Protein AF-A0A2M7VZQ5-F1 (afdb_monomer_lite)

Organism: NCBI:txid1974554

Sequence (153 aa):
GLYEWAEAMGFPYECNNADFSSGSSNCGTGTTYTVATEHQGLCPTGWHIANNTDTAALYSYLGGTGIAGGKMKETGTTHWSFPNTGADNSSGFNGLPSGYRNYNGVYFSLQYNGIFLLSTVTDSGLDLVFTGTTANEYGMYRVSGRSIRCVKD

Structure (mmCIF, N/CA/C/O backbone):
data_AF-A0A2M7VZQ5-F1
#
_entry.id   AF-A0A2M7VZQ5-F1
#
loop_
_atom_site.group_PDB
_atom_site.id
_atom_site.type_symbol
_atom_site.label_atom_id
_atom_site.label_alt_id
_atom_site.label_comp_id
_atom_site.label_asym_id
_atom_site.label_entity_id
_atom_site.label_seq_id
_atom_site.pdbx_PDB_ins_code
_atom_site.Cartn_x
_atom_site.Cartn_y
_atom_site.Cartn_z
_atom_site.occupancy
_atom_site.B_iso_or_equiv
_atom_site.auth_seq_id
_atom_site.auth_comp_id
_atom_site.auth_asym_id
_atom_site.auth_atom_id
_atom_site.pdbx_PDB_model_num
ATOM 1 N N . GLY A 1 1 ? 1.158 -11.703 1.393 1.00 87.88 1 GLY A N 1
ATOM 2 C CA . GLY A 1 1 ? 2.423 -11.725 2.150 1.00 87.88 1 GLY A CA 1
ATOM 3 C C . GLY A 1 1 ? 2.991 -10.325 2.221 1.00 87.88 1 GLY A C 1
ATOM 4 O O . GLY A 1 1 ? 2.259 -9.388 1.920 1.00 87.88 1 GLY A O 1
ATOM 5 N N . LEU A 1 2 ? 4.254 -10.193 2.630 1.00 95.00 2 LEU A N 1
ATOM 6 C CA . LEU A 1 2 ? 4.986 -8.927 2.605 1.00 95.00 2 LEU A CA 1
ATOM 7 C C . LEU A 1 2 ? 6.001 -8.963 1.463 1.00 95.00 2 LEU A C 1
ATOM 9 O O . LEU A 1 2 ? 6.894 -9.806 1.489 1.00 95.00 2 LEU A O 1
ATOM 13 N N . TYR A 1 3 ? 5.859 -8.049 0.513 1.00 95.56 3 TYR A N 1
ATOM 14 C CA . TYR A 1 3 ? 6.632 -7.985 -0.723 1.00 95.56 3 TYR A CA 1
ATOM 15 C C . TYR A 1 3 ? 7.487 -6.728 -0.742 1.00 95.56 3 TYR A C 1
ATOM 17 O O . TYR A 1 3 ? 7.070 -5.681 -0.235 1.00 95.56 3 TYR A O 1
ATOM 25 N N . GLU A 1 4 ? 8.683 -6.833 -1.304 1.00 94.88 4 GLU A N 1
ATOM 26 C CA . GLU A 1 4 ? 9.446 -5.645 -1.690 1.00 94.88 4 GLU A CA 1
ATOM 27 C C . GLU A 1 4 ? 8.771 -4.964 -2.883 1.00 94.88 4 GLU A C 1
ATOM 29 O O . GLU A 1 4 ? 7.979 -5.586 -3.593 1.00 94.88 4 GLU A O 1
ATOM 34 N N . TRP A 1 5 ? 9.062 -3.684 -3.114 1.00 94.44 5 TRP A N 1
ATOM 35 C CA . TRP A 1 5 ? 8.378 -2.934 -4.169 1.00 94.44 5 TRP A CA 1
ATOM 36 C C . TRP A 1 5 ? 8.620 -3.561 -5.545 1.00 94.44 5 TRP A C 1
ATOM 38 O O . TRP A 1 5 ? 7.661 -3.851 -6.251 1.00 94.44 5 TRP A O 1
ATOM 48 N N . ALA A 1 6 ? 9.874 -3.858 -5.905 1.00 95.00 6 ALA A N 1
ATOM 49 C CA . ALA A 1 6 ? 10.176 -4.475 -7.196 1.00 95.00 6 ALA A CA 1
ATOM 50 C C . ALA A 1 6 ? 9.508 -5.851 -7.350 1.00 95.00 6 ALA A C 1
ATOM 52 O O . ALA A 1 6 ? 8.953 -6.147 -8.402 1.00 95.00 6 ALA A O 1
ATOM 53 N N . GLU A 1 7 ? 9.488 -6.654 -6.283 1.00 96.06 7 GLU A N 1
ATOM 54 C CA . GLU A 1 7 ? 8.817 -7.957 -6.268 1.00 96.06 7 GLU A CA 1
ATOM 55 C C . GLU A 1 7 ? 7.313 -7.810 -6.528 1.00 96.06 7 GLU A C 1
ATOM 57 O O . GLU A 1 7 ? 6.768 -8.500 -7.387 1.00 96.06 7 GLU A O 1
ATOM 62 N N . ALA A 1 8 ? 6.653 -6.872 -5.842 1.00 95.88 8 ALA A N 1
ATOM 63 C CA . ALA A 1 8 ? 5.242 -6.577 -6.050 1.00 95.88 8 ALA A CA 1
ATOM 64 C C . ALA A 1 8 ? 4.955 -6.125 -7.487 1.00 95.88 8 ALA A C 1
ATOM 66 O O . ALA A 1 8 ? 4.001 -6.597 -8.098 1.00 95.88 8 ALA A O 1
ATOM 67 N N . MET A 1 9 ? 5.809 -5.273 -8.050 1.00 95.69 9 MET A N 1
ATOM 68 C CA . MET A 1 9 ? 5.688 -4.793 -9.429 1.00 95.69 9 MET A CA 1
ATOM 69 C C . MET A 1 9 ? 6.055 -5.859 -10.480 1.00 95.69 9 MET A C 1
ATOM 71 O O . MET A 1 9 ? 5.891 -5.631 -11.671 1.00 95.69 9 MET A O 1
ATOM 75 N N . GLY A 1 10 ? 6.546 -7.040 -10.090 1.00 96.12 10 GLY A N 1
ATOM 76 C CA . GLY A 1 10 ? 7.025 -8.042 -11.052 1.00 96.12 10 GLY A CA 1
ATOM 77 C C . GLY A 1 10 ? 8.301 -7.608 -11.788 1.00 96.12 10 GLY A C 1
ATOM 78 O O . GLY A 1 10 ? 8.542 -8.006 -12.928 1.00 96.12 10 GLY A O 1
ATOM 79 N N . PHE A 1 11 ? 9.112 -6.772 -11.144 1.00 96.31 11 PHE A N 1
ATOM 80 C CA . PHE A 1 11 ? 10.382 -6.244 -11.634 1.00 96.31 11 PHE A CA 1
ATOM 81 C C . PHE A 1 11 ? 11.578 -6.966 -10.994 1.00 96.31 11 PHE A C 1
ATOM 83 O O . PHE A 1 11 ? 11.436 -7.594 -9.940 1.00 96.31 11 PHE A O 1
ATOM 90 N N . PRO A 1 12 ? 12.780 -6.887 -11.596 1.00 96.38 12 PRO A N 1
ATOM 91 C CA . PRO A 1 12 ? 13.988 -7.424 -10.981 1.00 96.38 12 PRO A CA 1
ATOM 92 C C . PRO A 1 12 ? 14.386 -6.621 -9.731 1.00 96.38 12 PRO A C 1
ATOM 94 O O . PRO A 1 12 ? 14.070 -5.435 -9.603 1.00 96.38 12 PRO A O 1
ATOM 97 N N . TYR A 1 13 ? 15.098 -7.270 -8.805 1.00 95.50 13 TYR A N 1
ATOM 98 C CA . TYR A 1 13 ? 15.449 -6.721 -7.488 1.00 95.50 13 TYR A CA 1
ATOM 99 C C . TYR A 1 13 ? 16.152 -5.355 -7.561 1.00 95.50 13 TYR A C 1
ATOM 101 O O . TYR A 1 13 ? 15.915 -4.483 -6.725 1.00 95.50 13 TYR A O 1
ATOM 109 N N . GLU A 1 14 ? 16.983 -5.135 -8.579 1.00 95.38 14 GLU A N 1
ATOM 110 C CA . GLU A 1 14 ? 17.732 -3.900 -8.809 1.00 95.38 14 GLU A CA 1
ATOM 111 C C . GLU A 1 14 ? 16.815 -2.672 -8.927 1.00 95.38 14 GLU A C 1
ATOM 113 O O . GLU A 1 14 ? 17.211 -1.563 -8.558 1.00 95.38 14 GLU A O 1
ATOM 118 N N . CYS A 1 15 ? 15.559 -2.860 -9.352 1.00 95.00 15 CYS A N 1
ATOM 119 C CA . CYS A 1 15 ? 14.567 -1.790 -9.436 1.00 95.00 15 CYS A CA 1
ATOM 120 C C . CYS A 1 15 ? 14.180 -1.198 -8.072 1.00 95.00 15 CYS A C 1
ATOM 122 O O . CYS A 1 15 ? 13.667 -0.078 -8.019 1.00 95.00 15 CYS A O 1
ATOM 124 N N . ASN A 1 16 ? 14.474 -1.885 -6.961 1.00 93.06 16 ASN A N 1
ATOM 125 C CA . ASN A 1 16 ? 14.305 -1.321 -5.622 1.00 93.06 16 ASN A CA 1
ATOM 126 C C . ASN A 1 16 ? 15.210 -0.102 -5.374 1.00 93.06 16 ASN A C 1
ATOM 128 O O . ASN A 1 16 ? 14.881 0.727 -4.532 1.00 93.06 16 ASN A O 1
ATOM 132 N N . ASN A 1 17 ? 16.329 0.024 -6.093 1.00 91.38 17 ASN A N 1
ATOM 133 C CA . ASN A 1 17 ? 17.277 1.134 -5.940 1.00 91.38 17 ASN A CA 1
ATOM 134 C C . ASN A 1 17 ? 17.260 2.097 -7.138 1.00 91.38 17 ASN A C 1
ATOM 136 O O . ASN A 1 17 ? 18.118 2.973 -7.240 1.00 91.38 17 ASN A O 1
ATOM 140 N N . ALA A 1 18 ? 16.323 1.914 -8.069 1.00 91.75 18 ALA A N 1
ATOM 141 C CA . ALA A 1 18 ? 16.281 2.656 -9.318 1.00 91.75 18 ALA A CA 1
ATOM 142 C C . ALA A 1 18 ? 15.346 3.870 -9.235 1.00 91.75 18 ALA A C 1
ATOM 144 O O . ALA A 1 18 ? 14.276 3.814 -8.623 1.00 91.75 18 ALA A O 1
ATOM 145 N N . ASP A 1 19 ? 15.725 4.959 -9.903 1.00 89.62 19 ASP A N 1
ATOM 146 C CA . ASP A 1 19 ? 14.853 6.121 -10.052 1.00 89.62 19 ASP A CA 1
ATOM 147 C C . ASP A 1 19 ? 13.791 5.854 -11.130 1.00 89.62 19 ASP A C 1
ATOM 149 O O . ASP A 1 19 ? 14.122 5.492 -12.261 1.00 89.62 19 ASP A O 1
ATOM 153 N N . PHE A 1 20 ? 12.524 6.039 -10.755 1.00 91.25 20 PHE A N 1
ATOM 154 C CA . PHE A 1 20 ? 11.341 5.939 -11.614 1.00 91.25 20 PHE A CA 1
ATOM 155 C C . PHE A 1 20 ? 10.600 7.283 -11.721 1.00 91.25 20 PHE A C 1
ATOM 157 O O . PHE A 1 20 ? 9.446 7.312 -12.135 1.00 91.25 20 PHE A O 1
ATOM 164 N N . SER A 1 21 ? 11.237 8.410 -11.382 1.00 88.00 21 SER A N 1
ATOM 165 C CA . SER A 1 21 ? 10.656 9.762 -11.462 1.00 88.00 21 SER A CA 1
ATOM 166 C C . SER A 1 21 ? 10.072 10.109 -12.841 1.00 88.00 21 SER A C 1
ATOM 168 O O . SER A 1 21 ? 9.127 10.888 -12.937 1.00 88.00 21 SER A O 1
ATOM 170 N N . SER A 1 22 ? 10.581 9.480 -13.906 1.00 89.31 22 SER A N 1
ATOM 171 C CA . SER A 1 22 ? 10.081 9.600 -15.283 1.00 89.31 22 SER A CA 1
ATOM 172 C C . SER A 1 22 ? 8.988 8.583 -15.665 1.00 89.31 22 SER A C 1
ATOM 174 O O . SER A 1 22 ? 8.595 8.506 -16.827 1.00 89.31 22 SER A O 1
ATOM 176 N N . GLY A 1 23 ? 8.520 7.759 -14.723 1.00 90.94 23 GLY A N 1
ATOM 177 C CA . GLY A 1 23 ? 7.597 6.643 -14.966 1.00 90.94 23 GLY A CA 1
ATOM 178 C C . GLY A 1 23 ? 8.270 5.354 -15.450 1.00 90.94 23 GLY A C 1
ATOM 179 O O . GLY A 1 23 ? 7.626 4.306 -15.508 1.00 90.94 23 GLY A O 1
ATOM 180 N N . SER A 1 24 ? 9.564 5.391 -15.774 1.00 94.31 24 SER A N 1
ATOM 181 C CA . SER A 1 24 ? 10.316 4.217 -16.222 1.00 94.31 24 SER A CA 1
ATOM 182 C C . SER A 1 24 ? 11.773 4.251 -15.772 1.00 94.31 24 SER A C 1
ATOM 184 O O . SER A 1 24 ? 12.314 5.311 -15.461 1.00 94.31 24 SER A O 1
ATOM 186 N N . SER A 1 25 ? 12.405 3.080 -15.737 1.00 95.00 25 SER A N 1
ATOM 187 C CA . SER A 1 25 ? 13.816 2.923 -15.397 1.00 95.00 25 SER A CA 1
ATOM 188 C C . SER A 1 25 ? 14.398 1.686 -16.060 1.00 95.00 25 SER A C 1
ATOM 190 O O . SER A 1 25 ? 13.684 0.713 -16.284 1.00 95.00 25 SER A O 1
ATOM 192 N N . ASN A 1 26 ? 15.702 1.679 -16.334 1.00 95.69 26 ASN A N 1
ATOM 193 C CA . ASN A 1 26 ? 16.374 0.457 -16.787 1.00 95.69 26 ASN A CA 1
ATOM 194 C C . ASN A 1 26 ? 16.847 -0.441 -15.630 1.00 95.69 26 ASN A C 1
ATOM 196 O O . ASN A 1 26 ? 17.372 -1.533 -15.859 1.00 95.69 26 ASN A O 1
ATOM 200 N N . CYS A 1 27 ? 16.729 0.054 -14.392 1.00 95.00 27 CYS A N 1
ATOM 201 C CA . CYS A 1 27 ? 17.192 -0.599 -13.170 1.00 95.00 27 CYS A CA 1
ATOM 202 C C . CYS A 1 27 ? 18.648 -1.098 -13.225 1.00 95.00 27 CYS A C 1
ATOM 204 O O . CYS A 1 27 ? 18.995 -2.065 -12.561 1.00 95.00 27 CYS A O 1
ATOM 206 N N . GLY A 1 28 ? 19.501 -0.496 -14.061 1.00 93.50 28 GLY A N 1
ATOM 207 C CA . GLY A 1 28 ? 20.873 -0.962 -14.292 1.00 93.50 28 GLY A CA 1
ATOM 208 C C . GLY A 1 28 ? 20.995 -2.285 -15.065 1.00 93.50 28 GLY A C 1
ATOM 209 O O . GLY A 1 28 ? 22.103 -2.782 -15.233 1.00 93.50 28 GLY A O 1
ATOM 210 N N . THR A 1 29 ? 19.891 -2.842 -15.568 1.00 93.06 29 THR A N 1
ATOM 211 C CA . THR A 1 29 ? 19.847 -4.151 -16.255 1.00 93.06 29 THR A CA 1
ATOM 212 C C . THR A 1 29 ? 19.933 -4.053 -17.782 1.00 93.06 29 THR A C 1
ATOM 214 O O . THR A 1 29 ? 20.050 -5.063 -18.470 1.00 93.06 29 THR A O 1
ATOM 217 N N . GLY A 1 30 ? 19.821 -2.841 -18.337 1.00 92.25 30 GLY A N 1
ATOM 218 C CA . GLY A 1 30 ? 19.735 -2.604 -19.783 1.00 92.25 30 GLY A CA 1
ATOM 219 C C . GLY A 1 30 ? 18.346 -2.836 -20.396 1.00 92.25 30 GLY A C 1
ATOM 220 O O . GLY A 1 30 ? 18.144 -2.471 -21.551 1.00 92.25 30 GLY A O 1
ATOM 221 N N . THR A 1 31 ? 17.381 -3.368 -19.637 1.00 95.38 31 THR A N 1
ATOM 222 C C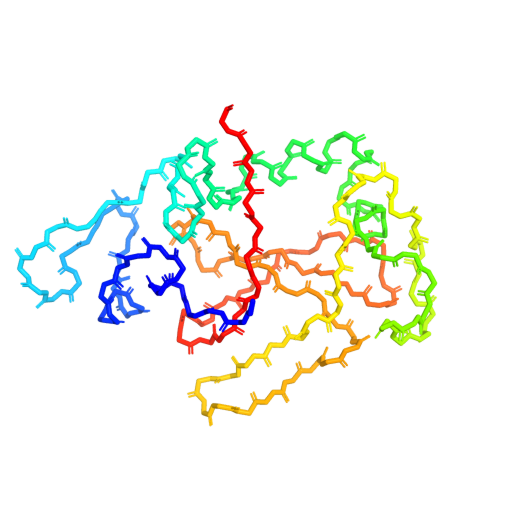A . THR A 1 31 ? 15.966 -3.481 -20.040 1.00 95.38 31 THR A CA 1
ATOM 223 C C . THR A 1 31 ? 15.152 -2.374 -19.384 1.00 95.38 31 THR A C 1
ATOM 225 O O . THR A 1 31 ? 15.296 -2.156 -18.188 1.00 95.38 31 THR A O 1
ATOM 228 N N . THR A 1 32 ? 14.294 -1.683 -20.137 1.00 96.75 32 THR A N 1
ATOM 229 C CA . THR A 1 32 ? 13.409 -0.645 -19.583 1.00 96.75 32 THR A CA 1
ATOM 230 C C . THR A 1 32 ? 12.164 -1.265 -18.954 1.00 96.75 32 THR A C 1
ATOM 232 O O . THR A 1 32 ? 11.423 -1.987 -19.617 1.00 96.75 32 THR A O 1
ATOM 235 N N . TYR A 1 33 ? 11.909 -0.917 -17.696 1.00 96.19 33 TYR A N 1
ATOM 236 C CA . TYR A 1 33 ? 10.706 -1.243 -16.938 1.00 96.19 33 TYR A CA 1
ATOM 237 C C . TYR A 1 33 ? 9.864 0.018 -16.768 1.00 96.19 33 TYR A C 1
ATOM 239 O O . TYR A 1 33 ? 10.394 1.081 -16.440 1.00 96.19 33 TYR A O 1
ATOM 247 N N . THR A 1 34 ? 8.555 -0.097 -16.968 1.00 95.69 34 THR A N 1
ATOM 248 C CA . THR A 1 34 ? 7.618 1.031 -16.901 1.00 95.69 34 THR A CA 1
ATOM 249 C C . THR A 1 34 ? 6.547 0.754 -15.860 1.00 95.69 34 THR A C 1
ATOM 251 O O . THR A 1 34 ? 5.926 -0.310 -15.865 1.00 95.69 34 THR A O 1
ATOM 254 N N . VAL A 1 35 ? 6.303 1.730 -14.988 1.00 94.38 35 VAL A N 1
ATOM 255 C CA . VAL A 1 35 ? 5.180 1.711 -14.049 1.00 94.38 35 VAL A CA 1
ATOM 256 C C . VAL A 1 35 ? 3.947 2.213 -14.793 1.00 94.38 35 VAL A C 1
ATOM 258 O O 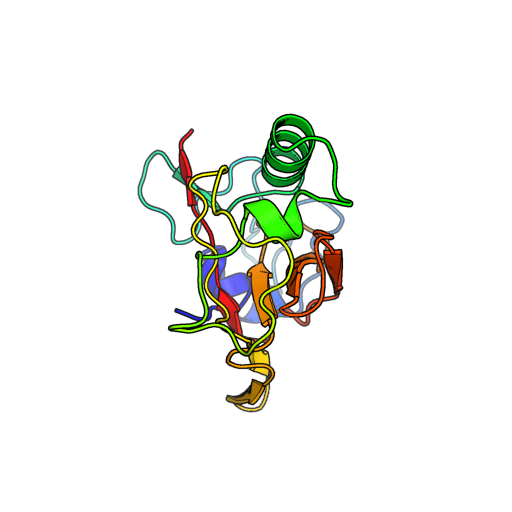. VAL A 1 35 ? 3.854 3.387 -15.144 1.00 94.38 35 VAL A O 1
ATOM 261 N N . ALA A 1 36 ? 3.020 1.304 -15.081 1.00 93.19 36 ALA A N 1
ATOM 262 C CA . ALA A 1 36 ? 1.732 1.651 -15.673 1.00 93.19 36 ALA A CA 1
ATOM 263 C C . ALA A 1 36 ? 0.809 2.267 -14.609 1.00 93.19 36 ALA A C 1
ATOM 265 O O . ALA A 1 36 ? 0.999 2.033 -13.418 1.00 93.19 36 ALA A O 1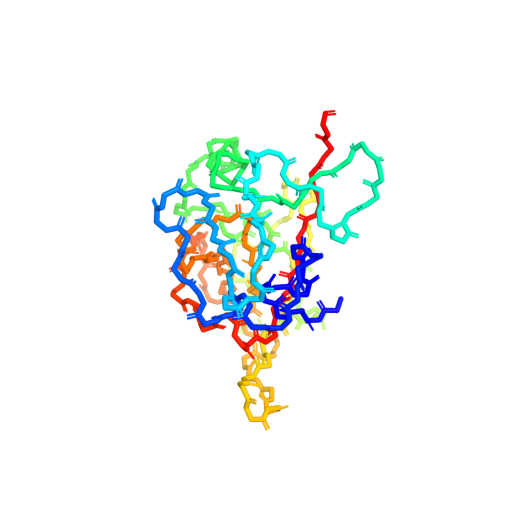
ATOM 266 N N . THR A 1 37 ? -0.205 3.028 -15.026 1.00 90.69 37 THR A N 1
ATOM 267 C CA . THR A 1 37 ? -1.219 3.555 -14.096 1.00 90.69 37 THR A CA 1
ATOM 268 C C . THR A 1 37 ? -1.948 2.416 -13.378 1.00 90.69 37 THR A C 1
ATOM 270 O O . THR A 1 37 ? -2.000 2.393 -12.152 1.00 90.69 37 THR A O 1
ATOM 273 N N . GLU A 1 38 ? -2.423 1.432 -14.139 1.00 94.94 38 GLU A N 1
ATOM 274 C CA . GLU A 1 38 ? -3.026 0.189 -13.648 1.00 94.94 38 GLU A CA 1
ATOM 275 C C . GLU A 1 38 ? -1.987 -0.928 -13.788 1.00 94.94 38 GLU A C 1
ATOM 277 O O . GLU A 1 38 ? -1.998 -1.740 -14.714 1.00 94.94 38 GLU A O 1
ATOM 282 N N . HIS A 1 39 ? -0.977 -0.902 -12.919 1.00 96.44 39 HIS A N 1
ATOM 283 C CA . HIS A 1 39 ? 0.117 -1.860 -13.000 1.00 96.44 39 HIS A CA 1
ATOM 284 C C . HIS A 1 39 ? -0.268 -3.203 -12.371 1.00 96.44 39 HIS A C 1
ATOM 286 O O . HIS A 1 39 ? -0.429 -3.298 -11.154 1.00 96.44 39 HIS A O 1
ATOM 292 N N . GLN A 1 40 ? -0.365 -4.254 -13.191 1.00 97.44 40 GLN A N 1
ATOM 293 C CA . GLN A 1 40 ? -0.737 -5.599 -12.736 1.00 97.44 40 GLN A CA 1
ATOM 294 C C . GLN A 1 40 ? 0.178 -6.117 -11.611 1.00 97.44 40 GLN A C 1
ATOM 296 O O . GLN A 1 40 ? -0.303 -6.518 -10.551 1.00 97.44 40 GLN A O 1
ATOM 301 N N . GLY A 1 41 ? 1.496 -6.131 -11.836 1.00 96.25 41 GLY A N 1
ATOM 302 C CA . GLY A 1 41 ? 2.452 -6.737 -10.908 1.00 96.25 41 GLY A CA 1
ATOM 303 C C . GLY A 1 41 ? 2.075 -8.178 -10.532 1.00 96.25 41 GLY A C 1
ATOM 304 O O . GLY A 1 41 ? 1.745 -8.993 -11.393 1.00 96.25 41 GLY A O 1
ATOM 305 N N . LEU A 1 42 ? 2.086 -8.487 -9.233 1.00 96.88 42 LEU A N 1
ATOM 306 C CA . LEU A 1 42 ? 1.687 -9.795 -8.689 1.00 96.88 42 LEU A CA 1
ATOM 307 C C . LEU A 1 42 ? 0.169 -10.048 -8.667 1.00 96.88 42 LEU A C 1
ATOM 309 O O . LEU A 1 42 ? -0.262 -11.125 -8.242 1.00 96.88 42 LEU A O 1
ATOM 313 N N . CYS A 1 43 ? -0.655 -9.081 -9.068 1.00 97.44 43 CYS A N 1
ATOM 314 C CA . CYS A 1 43 ? -2.098 -9.267 -9.087 1.00 97.44 43 CYS A CA 1
ATOM 315 C C . CYS A 1 43 ? -2.541 -10.212 -10.223 1.00 97.44 43 CYS A C 1
ATOM 317 O O . CYS A 1 43 ? -1.852 -10.345 -11.242 1.00 97.44 43 CYS A O 1
ATOM 319 N N . PRO A 1 44 ? -3.686 -10.905 -10.066 1.00 97.88 44 PRO A N 1
ATOM 320 C CA . PRO A 1 44 ? -4.259 -11.717 -11.136 1.00 97.88 44 PRO A CA 1
ATOM 321 C C . PRO A 1 44 ? -4.567 -10.886 -12.388 1.00 97.88 44 PRO A C 1
ATOM 323 O O . PRO A 1 44 ? -4.784 -9.684 -12.303 1.00 97.88 44 PRO A O 1
ATOM 326 N N . THR A 1 45 ? -4.663 -11.531 -13.550 1.00 97.25 45 THR A N 1
ATOM 327 C CA . THR A 1 45 ? -5.097 -10.859 -14.786 1.00 97.25 45 THR A CA 1
ATOM 328 C C . THR A 1 45 ? -6.465 -10.182 -14.609 1.00 97.25 45 THR A C 1
ATOM 330 O O . THR A 1 45 ? -7.392 -10.797 -14.076 1.00 97.25 45 THR A O 1
ATOM 333 N N . GLY A 1 46 ? -6.589 -8.938 -15.087 1.00 97.50 46 GLY A N 1
ATOM 334 C CA . GLY A 1 46 ? -7.771 -8.081 -14.898 1.00 97.50 46 GLY A CA 1
ATOM 335 C C . GLY A 1 46 ? -7.818 -7.373 -13.539 1.00 97.50 46 GLY A C 1
ATOM 336 O O . GLY A 1 46 ? -8.894 -6.972 -13.090 1.00 97.50 46 GLY A O 1
ATOM 337 N N . TRP A 1 47 ? -6.679 -7.325 -12.848 1.00 98.31 47 TRP A N 1
ATOM 338 C CA . TRP A 1 47 ? -6.481 -6.596 -11.606 1.00 98.31 47 TRP A CA 1
ATOM 339 C C . TRP A 1 47 ? -5.123 -5.899 -11.632 1.00 98.31 47 TRP A C 1
ATOM 341 O O . TRP A 1 47 ? -4.146 -6.449 -12.146 1.00 98.31 47 TRP A O 1
ATOM 351 N N . HIS A 1 48 ? -5.029 -4.759 -10.960 1.00 97.50 48 HIS A N 1
ATOM 352 C CA . HIS A 1 48 ? -3.789 -4.028 -10.734 1.00 97.50 48 HIS A CA 1
ATOM 353 C C . HIS A 1 48 ? -3.498 -3.843 -9.247 1.00 97.50 48 HIS A C 1
ATOM 355 O O . HIS A 1 48 ? -4.377 -3.973 -8.396 1.00 97.50 48 HIS A O 1
ATOM 361 N N . ILE A 1 49 ? -2.243 -3.559 -8.907 1.00 96.50 49 ILE A N 1
ATOM 362 C CA . ILE A 1 49 ? -1.875 -3.125 -7.557 1.00 96.50 49 ILE A CA 1
ATOM 363 C C . ILE A 1 49 ? -2.437 -1.725 -7.344 1.00 96.50 49 ILE A C 1
ATOM 365 O O . ILE A 1 49 ? -2.228 -0.859 -8.184 1.00 96.50 49 ILE A O 1
ATOM 369 N N . ALA A 1 50 ? -3.100 -1.501 -6.210 1.00 94.94 50 ALA A N 1
ATOM 370 C CA . ALA A 1 50 ? -3.670 -0.202 -5.874 1.00 94.94 50 ALA A CA 1
ATOM 371 C C . ALA A 1 50 ? -2.649 0.938 -6.047 1.00 94.94 50 ALA A C 1
ATOM 373 O O . ALA A 1 50 ? -1.507 0.844 -5.589 1.00 94.94 50 ALA A O 1
ATOM 374 N N . ASN A 1 51 ? -3.082 2.038 -6.652 1.00 93.00 51 ASN A N 1
ATOM 375 C CA . ASN A 1 51 ? -2.310 3.261 -6.839 1.00 93.00 51 ASN A CA 1
ATOM 376 C C . ASN A 1 51 ? -2.889 4.427 -5.998 1.00 93.00 51 ASN A C 1
ATOM 378 O O . ASN A 1 51 ? -3.818 4.275 -5.195 1.00 93.00 51 ASN A O 1
ATOM 382 N N . ASN A 1 52 ? -2.316 5.624 -6.155 1.00 91.31 52 ASN A N 1
ATOM 383 C CA . ASN A 1 52 ? -2.774 6.825 -5.442 1.00 91.31 52 ASN A CA 1
ATOM 384 C C . ASN A 1 52 ? -4.198 7.253 -5.836 1.00 91.31 52 ASN A C 1
ATOM 386 O O . ASN A 1 52 ? -4.939 7.758 -4.996 1.00 91.31 52 ASN A O 1
ATOM 390 N N . THR A 1 53 ? -4.601 7.051 -7.090 1.00 92.75 53 THR A N 1
ATOM 391 C CA . THR A 1 53 ? -5.956 7.370 -7.557 1.00 92.75 53 THR A CA 1
ATOM 392 C C . THR A 1 53 ? -6.986 6.435 -6.923 1.00 92.75 53 THR A C 1
ATOM 394 O O . THR A 1 53 ? -8.018 6.915 -6.453 1.00 92.75 53 THR A O 1
ATOM 397 N N . ASP A 1 54 ? -6.694 5.135 -6.814 1.00 94.56 54 ASP A N 1
ATOM 398 C CA . ASP A 1 54 ? -7.608 4.163 -6.192 1.00 94.56 54 ASP A CA 1
ATOM 399 C C . ASP A 1 54 ? -7.814 4.455 -4.707 1.00 94.56 54 ASP A C 1
ATOM 401 O O . ASP A 1 54 ? -8.936 4.461 -4.195 1.00 94.56 54 ASP A O 1
ATOM 405 N N . THR A 1 55 ? -6.717 4.735 -4.000 1.00 92.56 55 THR A N 1
ATOM 406 C CA . THR A 1 55 ? -6.773 5.074 -2.576 1.00 92.56 55 THR A CA 1
ATOM 407 C C . THR A 1 55 ? -7.472 6.411 -2.346 1.00 92.56 55 THR A C 1
ATOM 409 O O . THR A 1 55 ? -8.320 6.495 -1.460 1.00 92.56 55 THR A O 1
ATOM 412 N N . ALA A 1 56 ? -7.225 7.426 -3.179 1.00 93.19 56 ALA A N 1
ATOM 413 C CA . ALA A 1 56 ? -7.944 8.697 -3.119 1.00 93.19 56 ALA A CA 1
ATOM 414 C C . ALA A 1 56 ? -9.456 8.530 -3.354 1.00 93.19 56 ALA A C 1
ATOM 416 O O . ALA A 1 56 ? -10.262 9.111 -2.619 1.00 93.19 56 ALA A O 1
ATOM 417 N N . ALA A 1 57 ? -9.851 7.706 -4.330 1.00 94.69 57 ALA A N 1
ATOM 418 C CA . ALA A 1 57 ? -11.252 7.381 -4.583 1.00 94.69 57 ALA A CA 1
ATOM 419 C C . ALA A 1 57 ? -11.892 6.687 -3.370 1.00 94.69 57 ALA A C 1
ATOM 421 O O . ALA A 1 57 ? -12.980 7.073 -2.933 1.00 94.69 57 ALA A O 1
ATOM 422 N N . LEU A 1 58 ? -11.185 5.729 -2.762 1.00 94.75 58 LEU A N 1
ATOM 423 C CA . LEU A 1 58 ? -11.639 5.048 -1.553 1.00 94.75 58 LEU A CA 1
ATOM 424 C C . LEU A 1 58 ? -11.779 6.013 -0.367 1.00 94.75 58 LEU A C 1
ATOM 426 O O . LEU A 1 58 ? -12.787 5.980 0.337 1.00 94.75 58 LEU A O 1
ATOM 430 N N . TYR A 1 59 ? -10.823 6.919 -0.154 1.00 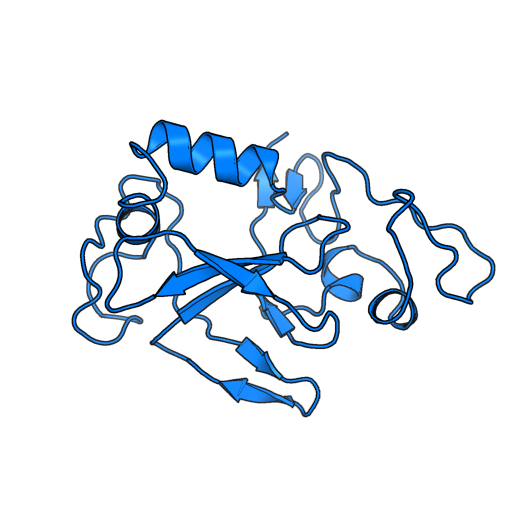95.31 59 TYR A N 1
ATOM 431 C CA . TYR A 1 59 ? -10.926 7.921 0.909 1.00 95.31 59 TYR A CA 1
ATOM 432 C C . TYR A 1 59 ? -12.127 8.842 0.702 1.00 95.31 59 TYR A C 1
ATOM 434 O O . TYR A 1 59 ? -12.844 9.127 1.661 1.00 95.31 59 TYR A O 1
ATOM 442 N N . SER A 1 60 ? -12.368 9.285 -0.536 1.00 96.50 60 SER A N 1
ATOM 443 C CA . SER A 1 60 ? -13.524 10.116 -0.881 1.00 96.50 60 SER A CA 1
ATOM 444 C C . SER A 1 60 ? -14.836 9.397 -0.560 1.00 96.50 60 SER A C 1
ATOM 446 O O . SER A 1 60 ? -15.676 9.941 0.159 1.00 96.50 60 SER A O 1
ATOM 448 N N . TYR A 1 61 ? -14.959 8.136 -0.983 1.00 96.50 61 TYR A N 1
ATOM 449 C CA . TYR A 1 61 ? -16.112 7.285 -0.688 1.00 96.50 61 TYR A CA 1
ATOM 450 C C . TYR A 1 61 ? -16.366 7.125 0.822 1.00 96.50 61 TYR A C 1
ATOM 452 O O . TYR A 1 61 ? -17.510 7.120 1.272 1.00 96.50 61 TYR A O 1
ATOM 460 N N . LEU A 1 62 ? -15.305 7.050 1.629 1.00 96.94 62 LEU A N 1
ATOM 461 C CA . LEU A 1 62 ? -15.401 6.840 3.076 1.00 96.94 62 LEU A CA 1
ATOM 462 C C . LEU A 1 62 ? -15.656 8.114 3.895 1.00 96.94 62 LEU A C 1
ATOM 464 O O . LEU A 1 62 ? -15.855 8.020 5.113 1.00 96.94 62 LEU A O 1
ATOM 468 N N . GLY A 1 63 ? -15.716 9.278 3.245 1.00 96.50 63 GLY A N 1
ATOM 469 C CA . GLY A 1 63 ? -15.960 10.572 3.886 1.00 96.50 63 GLY A CA 1
ATOM 470 C C . GLY A 1 63 ? -14.689 11.334 4.269 1.00 96.50 63 GLY A C 1
ATOM 471 O O . GLY A 1 63 ? -14.725 12.173 5.166 1.00 96.50 63 GLY A O 1
ATOM 472 N N . GLY A 1 64 ? -13.572 11.052 3.596 1.00 95.94 64 GLY A N 1
ATOM 473 C CA . GLY A 1 64 ? -12.303 11.761 3.742 1.00 95.94 64 GLY A CA 1
ATOM 474 C C . GLY A 1 64 ? -11.259 11.027 4.586 1.00 95.94 64 GLY A C 1
ATOM 475 O O . GLY A 1 64 ? -11.556 10.138 5.388 1.00 95.94 64 GLY A O 1
ATOM 476 N N . THR A 1 65 ? -9.998 11.432 4.417 1.00 94.00 65 THR A N 1
ATOM 477 C CA . THR A 1 65 ? -8.822 10.762 4.999 1.00 94.00 65 THR A CA 1
ATOM 478 C C . THR A 1 65 ? -8.854 10.677 6.521 1.00 94.00 65 THR A C 1
ATOM 480 O O . THR A 1 65 ? -8.410 9.668 7.057 1.00 94.00 65 THR A O 1
ATOM 483 N N . GLY A 1 66 ? -9.422 11.668 7.221 1.00 96.06 66 GLY A N 1
ATOM 484 C CA . GLY A 1 66 ? -9.467 11.720 8.692 1.00 96.06 66 GLY A CA 1
ATOM 485 C C . GLY A 1 66 ? -10.286 10.611 9.369 1.00 96.06 66 GLY A C 1
ATOM 486 O O . GLY A 1 66 ? -10.111 10.364 10.563 1.00 96.06 66 GLY A O 1
ATOM 487 N N . ILE A 1 67 ? -11.158 9.928 8.621 1.00 96.56 67 ILE A N 1
ATOM 488 C CA . ILE A 1 67 ? -11.962 8.799 9.123 1.00 96.56 67 ILE A CA 1
ATOM 489 C C . ILE A 1 67 ? -11.796 7.518 8.300 1.00 96.56 67 ILE A C 1
ATOM 491 O O . ILE A 1 67 ? -12.123 6.434 8.787 1.00 96.56 67 ILE A O 1
ATOM 495 N N . ALA A 1 68 ? -11.292 7.627 7.067 1.00 96.88 68 ALA A N 1
ATOM 496 C CA . ALA A 1 68 ? -11.149 6.499 6.156 1.00 96.88 68 ALA A CA 1
ATOM 497 C C . ALA A 1 68 ? -10.285 5.376 6.744 1.00 96.88 68 ALA A C 1
ATOM 499 O O . ALA A 1 68 ? -10.653 4.211 6.637 1.00 96.88 68 ALA A O 1
ATOM 500 N N . GLY A 1 69 ? -9.188 5.711 7.429 1.00 96.38 69 GLY A N 1
ATOM 501 C CA . GLY A 1 69 ? -8.291 4.714 8.011 1.00 96.38 69 GLY A CA 1
ATOM 502 C C . GLY A 1 69 ? -8.983 3.815 9.038 1.00 96.38 69 GLY A C 1
ATOM 503 O O . GLY A 1 69 ? -8.771 2.607 9.033 1.00 96.38 69 GLY A O 1
ATOM 504 N N . GLY A 1 70 ? -9.877 4.367 9.863 1.00 97.19 70 GLY A N 1
ATOM 505 C CA . GLY A 1 70 ? -10.755 3.584 10.738 1.00 97.19 70 GLY A CA 1
ATOM 506 C C . GLY A 1 70 ? -11.605 2.605 9.929 1.00 97.19 70 GLY A C 1
ATOM 507 O O . GLY A 1 70 ? -11.503 1.391 10.087 1.00 97.19 70 GLY A O 1
ATOM 508 N N . LYS A 1 71 ? -12.354 3.139 8.965 1.00 97.94 71 LYS A N 1
ATOM 509 C CA . LYS A 1 71 ? -13.303 2.392 8.125 1.00 97.94 71 LYS A CA 1
ATOM 510 C C . LYS A 1 71 ? -12.684 1.337 7.201 1.00 97.94 71 LYS A C 1
ATOM 512 O O . LYS A 1 71 ? -13.392 0.517 6.610 1.00 97.94 71 LYS A O 1
ATOM 517 N N . MET A 1 72 ? -11.366 1.363 7.038 1.00 97.31 72 MET A N 1
ATOM 518 C CA . MET A 1 72 ? -10.608 0.407 6.232 1.00 97.31 72 MET A CA 1
ATOM 519 C C . MET A 1 72 ? -10.081 -0.782 7.034 1.00 97.31 72 MET A C 1
ATOM 521 O O . MET A 1 72 ? -9.768 -1.813 6.440 1.00 97.31 72 MET A O 1
ATOM 525 N N . LYS A 1 73 ? -9.970 -0.675 8.361 1.00 98.00 73 LYS A N 1
ATOM 526 C CA . LYS A 1 73 ? -9.426 -1.748 9.206 1.00 98.00 73 LYS A CA 1
ATOM 527 C C . LYS A 1 73 ? -10.431 -2.883 9.396 1.00 98.00 73 LYS A C 1
ATOM 529 O O . LYS A 1 73 ? -11.636 -2.651 9.450 1.00 98.00 73 LYS A O 1
ATOM 534 N N . GLU A 1 74 ? -9.913 -4.103 9.541 1.00 97.88 74 GLU A N 1
ATOM 535 C CA . GLU A 1 74 ? -10.666 -5.235 10.096 1.00 97.88 74 GLU A CA 1
ATOM 536 C C . GLU A 1 74 ? -11.332 -4.821 11.419 1.00 97.88 74 GLU A C 1
ATOM 538 O O . GLU A 1 74 ? -10.719 -4.153 12.255 1.00 97.88 74 GLU A O 1
ATOM 543 N N . THR A 1 75 ? -12.588 -5.225 11.610 1.00 97.50 75 THR A N 1
ATOM 544 C CA . THR A 1 75 ? -13.353 -4.947 12.831 1.00 97.50 75 THR A CA 1
ATOM 545 C C . THR A 1 75 ? -12.857 -5.751 14.029 1.00 97.50 75 THR A C 1
ATOM 547 O O . THR A 1 75 ? -12.534 -6.931 13.907 1.00 97.50 75 THR A O 1
ATOM 550 N N . GLY A 1 76 ? -12.929 -5.156 15.220 1.00 96.94 76 GLY A N 1
ATOM 551 C CA . GLY A 1 76 ? -12.556 -5.822 16.469 1.00 96.94 76 GLY A CA 1
ATOM 552 C C . GLY A 1 76 ? -11.044 -5.864 16.690 1.00 96.94 76 GLY A C 1
ATOM 553 O O . GLY A 1 76 ? -10.297 -5.076 16.120 1.00 96.94 76 GLY A O 1
ATOM 554 N N . THR A 1 77 ? -10.585 -6.756 17.565 1.00 97.38 77 THR A N 1
ATOM 555 C CA . THR A 1 77 ? -9.178 -6.825 18.004 1.00 97.38 77 THR A CA 1
ATOM 556 C C . THR A 1 77 ? -8.617 -8.242 17.906 1.00 97.38 77 THR A C 1
ATOM 558 O O . THR A 1 77 ? -7.769 -8.634 18.702 1.00 97.38 77 THR A O 1
ATOM 561 N N . THR A 1 78 ? -9.129 -9.048 16.970 1.00 96.75 78 THR A N 1
ATOM 562 C CA . THR A 1 78 ? -8.611 -10.407 16.748 1.00 96.75 78 THR A CA 1
ATOM 563 C C . THR A 1 78 ? -7.160 -10.349 16.280 1.00 96.75 78 THR A C 1
ATOM 565 O O . THR A 1 78 ? -6.314 -11.046 16.834 1.00 96.75 78 THR A O 1
ATOM 568 N N . HIS A 1 79 ? -6.862 -9.488 15.301 1.00 97.62 79 HIS A N 1
ATOM 569 C CA . HIS A 1 79 ? -5.490 -9.248 14.845 1.00 97.62 79 HIS A CA 1
ATOM 570 C C . HIS A 1 79 ? -4.944 -7.890 15.291 1.00 97.62 79 HIS A C 1
ATOM 572 O O . HIS A 1 79 ? -3.744 -7.754 15.521 1.00 97.62 79 HIS A O 1
ATOM 578 N N . TRP A 1 80 ? -5.803 -6.875 15.391 1.00 98.25 80 TRP A N 1
ATOM 579 C CA . TRP A 1 80 ? -5.412 -5.538 15.831 1.00 98.25 80 TRP A CA 1
ATOM 580 C C . TRP A 1 80 ? -5.253 -5.470 17.343 1.00 98.25 80 TRP A C 1
ATOM 582 O O . TRP A 1 80 ? -6.096 -5.958 18.091 1.00 98.25 80 TRP A O 1
ATOM 592 N N . SER A 1 81 ? -4.218 -4.770 17.797 1.00 98.19 81 SER A N 1
ATOM 593 C CA . SER A 1 81 ? -4.133 -4.346 19.190 1.00 98.19 81 SER A CA 1
ATOM 594 C C . SER A 1 81 ? -5.272 -3.383 19.540 1.00 98.19 81 SER A C 1
ATOM 596 O O . SER A 1 81 ? -5.692 -2.552 18.728 1.00 98.19 81 SER A O 1
ATOM 598 N N . PHE A 1 82 ? -5.746 -3.455 20.785 1.00 96.75 82 PHE A N 1
ATOM 599 C CA . PHE A 1 82 ? -6.662 -2.460 21.345 1.00 96.75 82 PHE A CA 1
ATOM 600 C C . PHE A 1 82 ? -6.009 -1.060 21.307 1.00 96.75 82 PHE A C 1
ATOM 602 O O . PHE A 1 82 ? -4.827 -0.959 21.642 1.00 96.75 82 PHE A O 1
ATOM 609 N N . PRO A 1 83 ? -6.723 0.024 20.936 1.00 97.06 83 PRO A N 1
ATOM 610 C CA . PRO A 1 83 ? -8.185 0.122 20.810 1.00 97.06 83 PRO A CA 1
ATOM 611 C C . PRO A 1 83 ? -8.783 -0.188 19.432 1.00 97.06 83 PRO A C 1
ATOM 613 O O . PRO A 1 83 ? -10.004 -0.231 19.325 1.00 97.06 83 PRO A O 1
ATOM 616 N N . ASN A 1 84 ? -7.970 -0.366 18.388 1.00 97.75 84 ASN A N 1
ATOM 617 C CA . ASN A 1 84 ? -8.419 -0.392 16.991 1.00 97.75 84 ASN A CA 1
ATOM 618 C C . ASN A 1 84 ? -9.457 0.711 16.659 1.00 97.75 84 ASN A C 1
ATOM 620 O O . ASN A 1 84 ? -10.543 0.454 16.139 1.00 97.75 84 ASN A O 1
ATOM 624 N N . THR A 1 85 ? -9.128 1.959 17.005 1.00 97.94 85 THR A N 1
ATOM 625 C CA . THR A 1 85 ? -10.050 3.104 16.987 1.00 97.94 85 THR A CA 1
ATOM 626 C C . THR A 1 85 ? -10.753 3.257 15.639 1.00 97.94 85 THR A C 1
ATOM 628 O O . THR A 1 85 ? -10.101 3.300 14.593 1.00 97.94 85 THR A O 1
ATOM 631 N N . GLY A 1 86 ? -12.082 3.387 15.678 1.00 96.50 86 GLY A N 1
ATOM 632 C CA . GLY A 1 86 ? -12.916 3.670 14.508 1.00 96.50 86 GLY A CA 1
ATOM 633 C C . GLY A 1 86 ? -13.002 2.537 13.484 1.00 96.50 86 GLY A C 1
ATOM 634 O O . GLY A 1 86 ? -13.439 2.790 12.366 1.00 96.50 86 GLY A O 1
ATOM 635 N N . ALA A 1 87 ? -12.573 1.320 13.833 1.00 97.50 87 ALA A N 1
ATOM 636 C CA . ALA A 1 87 ? -12.666 0.171 12.945 1.00 97.50 87 ALA A CA 1
ATOM 637 C C . ALA A 1 87 ? -14.104 -0.332 12.790 1.00 97.50 87 ALA A C 1
ATOM 639 O O . ALA A 1 87 ? -14.679 -0.887 13.726 1.00 97.50 87 ALA A O 1
ATOM 640 N N . ASP A 1 88 ? -14.659 -0.172 11.589 1.00 96.31 88 ASP A N 1
ATOM 641 C CA . ASP A 1 88 ? -15.984 -0.688 11.218 1.00 96.31 88 ASP A CA 1
ATOM 642 C C . ASP A 1 88 ? -15.993 -1.496 9.906 1.00 96.31 88 ASP A C 1
ATOM 644 O O . ASP A 1 88 ? -17.005 -2.108 9.572 1.00 96.31 88 ASP A O 1
ATOM 648 N N . ASN A 1 89 ? -14.867 -1.529 9.180 1.00 96.56 89 ASN A N 1
ATOM 649 C CA . ASN A 1 89 ? -14.719 -2.156 7.866 1.00 96.56 89 ASN A CA 1
ATOM 650 C C . ASN A 1 89 ? -15.843 -1.825 6.855 1.00 96.56 89 ASN A C 1
ATOM 652 O O . ASN A 1 89 ? -16.139 -2.618 5.959 1.00 96.56 89 ASN A O 1
ATOM 656 N N . SER A 1 90 ? -16.476 -0.654 6.954 1.00 95.44 90 SER A N 1
ATOM 657 C CA . SER A 1 90 ? -17.561 -0.234 6.049 1.0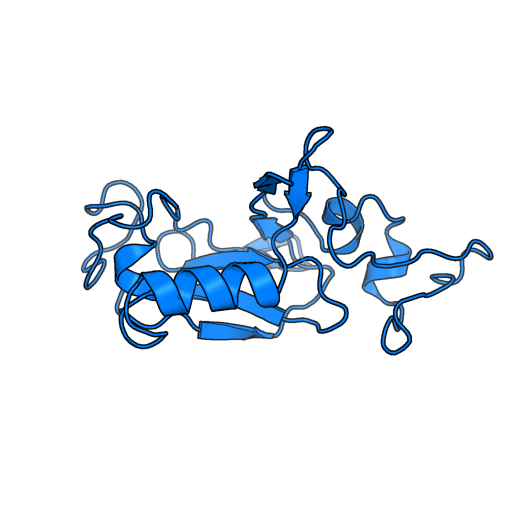0 95.44 90 SER A CA 1
ATOM 658 C C . SER A 1 90 ? -17.123 -0.098 4.583 1.00 95.44 90 SER A C 1
ATOM 660 O O . SER A 1 90 ? -17.956 -0.028 3.680 1.00 95.44 90 SER A O 1
ATOM 662 N N . SER A 1 91 ? -15.812 -0.107 4.337 1.00 92.94 91 SER A N 1
ATOM 663 C CA . SER A 1 91 ? -15.192 -0.147 3.010 1.00 92.94 91 SER A CA 1
ATOM 664 C C . SER A 1 91 ? -15.198 -1.522 2.331 1.00 92.94 91 SER A C 1
ATOM 666 O O . SER A 1 91 ? -15.025 -1.592 1.118 1.00 92.94 91 SER A O 1
ATOM 668 N N . GLY A 1 92 ? -15.293 -2.619 3.092 1.00 92.69 92 GLY A N 1
ATOM 669 C CA . GLY A 1 92 ? -14.972 -3.964 2.599 1.00 92.69 92 GLY A CA 1
ATOM 670 C C . GLY A 1 92 ? -13.474 -4.209 2.343 1.00 92.69 92 GLY A C 1
ATOM 671 O O . GLY A 1 92 ? -13.098 -5.287 1.882 1.00 92.69 92 GLY A O 1
ATOM 672 N N . PHE A 1 93 ? -12.598 -3.248 2.662 1.00 94.94 93 PHE A N 1
ATOM 673 C CA . PHE A 1 93 ? -11.148 -3.372 2.486 1.00 94.94 93 PHE A CA 1
ATOM 674 C C . PHE A 1 93 ? -10.556 -4.457 3.399 1.00 94.94 93 PHE A C 1
ATOM 676 O O . PHE A 1 93 ? -9.683 -5.215 2.984 1.00 94.94 93 PHE A O 1
ATOM 683 N N . ASN A 1 94 ? -11.061 -4.590 4.624 1.00 96.19 94 ASN A N 1
ATOM 684 C CA . ASN A 1 94 ? -10.629 -5.565 5.623 1.00 96.19 94 ASN A CA 1
ATOM 685 C C . ASN A 1 94 ? -9.109 -5.535 5.871 1.00 96.19 94 ASN A C 1
ATOM 687 O O . ASN A 1 94 ? -8.402 -6.530 5.706 1.00 96.19 94 ASN A O 1
ATOM 691 N N . GLY A 1 95 ? -8.589 -4.350 6.189 1.00 96.12 95 GLY A N 1
ATOM 692 C CA . GLY A 1 95 ? -7.168 -4.107 6.406 1.00 96.12 95 GLY A CA 1
ATOM 693 C C . GLY A 1 95 ? -6.670 -4.801 7.669 1.00 96.12 95 GLY A C 1
ATOM 694 O O . GLY A 1 95 ? -7.141 -4.513 8.770 1.00 96.12 95 GLY A O 1
ATOM 695 N N . LEU A 1 96 ? -5.700 -5.699 7.507 1.00 97.31 96 LEU A N 1
ATOM 696 C CA . LEU A 1 96 ? -5.046 -6.408 8.606 1.00 97.31 96 LEU A CA 1
ATOM 697 C C . LEU A 1 96 ? -3.790 -5.663 9.080 1.00 97.31 96 LEU A C 1
ATOM 699 O O . LEU A 1 96 ? -3.127 -5.008 8.267 1.00 97.31 96 LEU A O 1
ATOM 703 N N . PRO A 1 97 ? -3.403 -5.803 10.360 1.00 97.00 97 PRO A N 1
ATOM 704 C CA . PRO A 1 97 ? -2.225 -5.153 10.913 1.00 97.00 97 PRO A CA 1
ATOM 705 C C . PRO A 1 97 ? -0.960 -5.952 10.604 1.00 97.00 97 PRO A C 1
ATOM 707 O O . PRO A 1 97 ? -0.317 -6.532 11.485 1.00 97.00 97 PRO A O 1
ATOM 710 N N . SER A 1 98 ? -0.620 -6.017 9.318 1.00 95.38 98 SER A N 1
ATOM 711 C CA . SER A 1 98 ? 0.491 -6.822 8.816 1.00 95.38 98 SER A CA 1
ATOM 712 C C . SER A 1 98 ? 1.865 -6.352 9.292 1.00 95.38 98 SER A C 1
ATOM 714 O O . SER A 1 98 ? 2.853 -7.037 9.035 1.00 95.38 98 SER A O 1
ATOM 716 N N . GLY A 1 99 ? 1.946 -5.178 9.926 1.00 95.56 99 GLY A N 1
ATOM 717 C CA . GLY A 1 99 ? 3.194 -4.501 10.221 1.00 95.56 99 GLY A CA 1
ATOM 718 C C . GLY A 1 99 ? 4.039 -4.391 8.961 1.00 95.56 99 GLY A C 1
ATOM 719 O O . GLY A 1 99 ? 3.524 -4.184 7.854 1.00 95.56 99 GLY A O 1
ATOM 720 N N . TYR A 1 100 ? 5.341 -4.584 9.130 1.00 94.56 100 TYR A N 1
ATOM 721 C CA . TYR A 1 100 ? 6.251 -4.677 8.010 1.00 94.56 100 TYR A CA 1
ATOM 722 C C . TYR A 1 100 ? 7.530 -5.453 8.277 1.00 94.56 100 TYR A C 1
ATOM 724 O O . TYR A 1 100 ? 7.948 -5.592 9.422 1.00 94.56 100 TYR A O 1
ATOM 732 N N . ARG A 1 101 ? 8.196 -5.881 7.199 1.00 95.75 101 ARG A N 1
ATOM 733 C CA . ARG A 1 101 ? 9.543 -6.455 7.228 1.00 95.75 101 ARG A CA 1
ATOM 734 C C . ARG A 1 101 ? 10.551 -5.394 6.805 1.00 95.75 101 ARG A C 1
ATOM 736 O O . ARG A 1 101 ? 10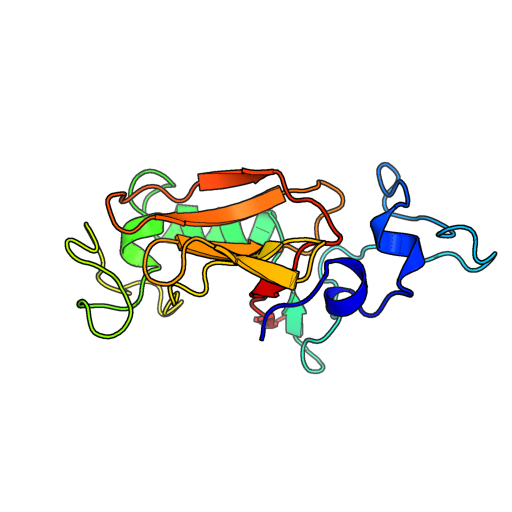.426 -4.817 5.732 1.00 95.75 101 ARG A O 1
ATOM 743 N N . ASN A 1 102 ? 11.547 -5.126 7.632 1.00 93.25 102 ASN A N 1
ATOM 744 C CA . ASN A 1 102 ? 12.636 -4.215 7.303 1.00 93.25 102 ASN A CA 1
ATOM 745 C C . ASN A 1 102 ? 13.649 -4.873 6.340 1.00 93.25 102 ASN A C 1
ATOM 747 O O . ASN A 1 102 ? 13.635 -6.093 6.154 1.00 93.25 102 ASN A O 1
ATOM 751 N N . TYR A 1 103 ? 14.561 -4.087 5.761 1.00 90.69 103 TYR A N 1
ATOM 752 C CA . TYR A 1 103 ? 15.580 -4.580 4.817 1.00 90.69 103 TYR A CA 1
ATOM 753 C C . TYR A 1 103 ? 16.484 -5.677 5.410 1.00 90.69 103 TYR A C 1
ATOM 755 O O . TYR A 1 103 ? 16.972 -6.543 4.694 1.00 90.69 103 TYR A O 1
ATOM 763 N N . ASN A 1 104 ? 16.679 -5.674 6.732 1.00 93.19 104 ASN A N 1
ATOM 764 C CA . ASN A 1 104 ? 17.452 -6.686 7.458 1.00 93.19 104 ASN A CA 1
ATOM 765 C C . ASN A 1 104 ? 16.638 -7.946 7.823 1.00 93.19 104 ASN A C 1
ATOM 767 O O . ASN A 1 104 ? 17.124 -8.794 8.566 1.00 93.19 104 ASN A O 1
ATOM 771 N N . GLY A 1 105 ? 15.389 -8.053 7.360 1.00 93.25 105 GLY A N 1
ATOM 772 C CA . GLY A 1 105 ? 14.504 -9.190 7.619 1.00 93.25 105 GLY A CA 1
ATOM 773 C C . GLY A 1 105 ? 13.732 -9.132 8.942 1.00 93.25 105 GLY A C 1
ATOM 774 O O . GLY A 1 105 ? 12.866 -9.976 9.161 1.00 93.25 105 GLY A O 1
ATOM 775 N N . VAL A 1 106 ? 13.988 -8.145 9.807 1.00 96.69 106 VAL A N 1
ATOM 776 C CA . VAL A 1 106 ? 13.277 -7.991 11.088 1.00 96.69 106 VAL A CA 1
ATOM 777 C C . VAL A 1 106 ? 11.870 -7.439 10.859 1.00 96.69 106 VAL A C 1
ATOM 779 O O . VAL A 1 106 ? 11.678 -6.528 10.054 1.00 96.69 106 VAL A O 1
ATOM 782 N N . TYR A 1 107 ? 10.892 -7.974 11.590 1.00 95.88 107 TYR A N 1
ATOM 783 C CA . TYR A 1 107 ? 9.496 -7.548 11.519 1.00 95.88 107 TYR A CA 1
ATOM 784 C C . TYR A 1 107 ? 9.177 -6.505 12.594 1.00 95.88 107 TYR A C 1
ATOM 786 O O . TYR A 1 107 ? 9.587 -6.645 13.745 1.00 95.88 107 TYR A O 1
ATOM 794 N N . PHE A 1 108 ? 8.413 -5.482 12.221 1.00 95.44 108 PHE A N 1
ATOM 795 C CA . PHE A 1 108 ? 8.020 -4.366 13.080 1.00 95.44 108 PHE A CA 1
ATOM 796 C C . PHE A 1 108 ? 6.522 -4.091 12.977 1.00 95.44 108 PHE A C 1
ATOM 798 O O . PHE A 1 108 ? 5.885 -4.419 11.976 1.00 95.44 108 PHE A O 1
ATOM 805 N N . SER A 1 109 ? 5.969 -3.463 14.016 1.00 95.19 109 SER A N 1
ATOM 806 C CA . SER A 1 109 ? 4.586 -2.962 14.063 1.00 95.19 109 SER A CA 1
ATOM 807 C C . SER A 1 109 ? 3.486 -3.992 13.774 1.00 95.19 109 SER A C 1
ATOM 809 O O . SER A 1 109 ? 2.365 -3.620 13.423 1.00 95.19 109 SER A O 1
ATOM 811 N N . LEU A 1 110 ? 3.778 -5.284 13.945 1.00 96.00 110 LEU A N 1
ATOM 812 C CA . LEU A 1 110 ? 2.764 -6.338 13.909 1.00 96.00 110 LEU A CA 1
ATOM 813 C C . LEU A 1 110 ? 1.660 -6.008 14.919 1.00 96.00 110 LEU A C 1
ATOM 815 O O . LEU A 1 110 ? 1.969 -5.592 16.030 1.00 96.00 110 LEU A O 1
ATOM 819 N N . GLN A 1 111 ? 0.394 -6.190 14.536 1.00 97.25 111 GLN A N 1
ATOM 820 C CA . GLN A 1 111 ? -0.797 -5.840 15.339 1.00 97.25 111 GLN A CA 1
ATOM 821 C C . GLN A 1 111 ? -1.062 -4.331 15.531 1.00 97.25 111 GLN A C 1
ATOM 823 O O . GLN A 1 111 ? -2.158 -3.968 15.960 1.00 97.25 111 GLN A O 1
ATOM 828 N N . TYR A 1 112 ? -0.118 -3.450 15.181 1.00 97.00 112 TYR A N 1
ATOM 829 C CA . TYR A 1 112 ? -0.227 -1.999 15.394 1.00 97.00 112 TYR A CA 1
ATOM 830 C C . TYR A 1 112 ? -0.419 -1.194 14.109 1.00 97.00 112 TYR A C 1
ATOM 832 O O . TYR A 1 112 ? -1.089 -0.158 14.142 1.00 97.00 112 TYR A O 1
ATOM 840 N N . ASN A 1 113 ? 0.146 -1.666 12.994 1.00 95.56 113 ASN A N 1
ATOM 841 C CA . ASN A 1 113 ? 0.051 -1.011 11.695 1.00 95.56 113 ASN A CA 1
ATOM 842 C C . ASN A 1 113 ? -0.347 -1.994 10.597 1.00 95.56 113 ASN A C 1
ATOM 844 O O . ASN A 1 113 ? 0.142 -3.123 10.550 1.00 95.56 113 ASN A O 1
ATOM 848 N N . GLY A 1 114 ? -1.182 -1.538 9.672 1.00 95.44 114 GLY A N 1
ATOM 849 C CA . GLY A 1 114 ? -1.453 -2.192 8.398 1.00 95.44 114 GLY A CA 1
ATOM 850 C C . GLY A 1 114 ? -0.852 -1.340 7.297 1.00 95.44 114 GLY A C 1
ATOM 851 O O . GLY A 1 114 ? -1.402 -0.284 6.996 1.00 95.44 114 GLY A O 1
ATOM 852 N N . ILE A 1 115 ? 0.279 -1.777 6.736 1.00 93.56 115 ILE A N 1
ATOM 853 C CA . ILE A 1 115 ? 1.018 -0.991 5.747 1.00 93.56 115 ILE A CA 1
ATOM 854 C C . ILE A 1 115 ? 0.949 -1.669 4.385 1.00 93.56 115 ILE A C 1
ATOM 856 O O . ILE A 1 115 ? 1.404 -2.807 4.216 1.00 93.56 115 ILE A O 1
ATOM 860 N N . PHE A 1 116 ? 0.411 -0.934 3.418 1.00 94.19 116 PHE A N 1
ATOM 861 C CA . PHE A 1 116 ? 0.183 -1.387 2.057 1.00 94.19 116 PHE A CA 1
ATOM 862 C C . PHE A 1 116 ? 1.009 -0.542 1.090 1.00 94.19 116 PHE A C 1
ATOM 864 O O . PHE A 1 116 ? 0.883 0.681 1.078 1.00 94.19 116 PHE A O 1
ATOM 871 N N . LEU A 1 117 ? 1.863 -1.184 0.296 1.00 93.12 117 LEU A N 1
ATOM 872 C CA . LEU A 1 117 ? 2.561 -0.503 -0.791 1.00 93.12 117 LEU A CA 1
ATOM 873 C C . LEU A 1 117 ? 1.586 -0.219 -1.938 1.00 93.12 117 LEU A C 1
ATOM 875 O O . LEU A 1 117 ? 0.641 -0.985 -2.154 1.00 93.12 117 LEU A O 1
ATOM 879 N N . LEU A 1 118 ? 1.847 0.864 -2.666 1.00 92.50 118 LEU A N 1
ATOM 880 C CA . LEU A 1 118 ? 1.094 1.266 -3.851 1.00 92.50 118 LEU A CA 1
ATOM 881 C C . LEU A 1 118 ? 1.966 1.144 -5.105 1.00 92.50 118 LEU A C 1
ATOM 883 O O . LEU A 1 118 ? 3.196 1.193 -5.023 1.00 92.50 118 LEU A O 1
ATOM 887 N N . SER A 1 119 ? 1.345 1.017 -6.279 1.00 91.50 119 SER A N 1
ATOM 888 C CA . SER A 1 119 ? 2.044 0.948 -7.572 1.00 91.50 119 SER A CA 1
ATOM 889 C C . SER A 1 119 ? 2.500 2.324 -8.074 1.00 91.50 119 SER A C 1
ATOM 891 O O . SER A 1 119 ? 2.267 2.710 -9.220 1.00 91.50 119 SER A O 1
ATOM 893 N N . THR A 1 120 ? 3.108 3.114 -7.196 1.00 82.56 120 THR A N 1
ATOM 894 C CA . THR A 1 120 ? 3.469 4.506 -7.462 1.00 82.56 120 THR A CA 1
ATOM 895 C C . THR A 1 120 ? 4.965 4.646 -7.679 1.00 82.56 120 THR A C 1
ATOM 897 O O . THR A 1 120 ? 5.764 3.869 -7.160 1.00 82.56 120 THR A O 1
ATOM 900 N N . VAL A 1 121 ? 5.353 5.670 -8.440 1.00 74.31 121 VAL A N 1
ATOM 901 C CA . VAL A 1 121 ? 6.767 6.047 -8.604 1.00 74.31 121 VAL A CA 1
ATOM 902 C C . VAL A 1 121 ? 7.330 6.729 -7.358 1.00 74.31 121 VAL A C 1
ATOM 904 O O . VAL A 1 121 ? 8.543 6.772 -7.166 1.00 74.31 121 VAL A O 1
ATOM 907 N N . THR A 1 122 ? 6.444 7.264 -6.516 1.00 71.06 122 THR A N 1
ATOM 908 C CA . THR A 1 122 ? 6.770 7.784 -5.194 1.00 71.06 122 THR A CA 1
ATOM 909 C C . THR A 1 122 ? 6.908 6.630 -4.214 1.00 71.06 122 THR A C 1
ATOM 911 O O . THR A 1 122 ? 6.122 5.683 -4.242 1.00 71.06 122 THR A O 1
ATOM 914 N N . ASP A 1 123 ? 7.895 6.735 -3.329 1.00 72.50 123 ASP A N 1
ATOM 915 C CA . ASP A 1 123 ? 8.161 5.792 -2.243 1.00 72.50 123 ASP A CA 1
ATOM 916 C C . ASP A 1 123 ? 7.120 5.944 -1.122 1.00 72.50 123 ASP A C 1
ATOM 918 O O . ASP A 1 123 ? 7.446 6.253 0.021 1.00 72.50 123 ASP A O 1
ATOM 922 N N . SER A 1 124 ? 5.846 5.793 -1.470 1.00 74.88 124 SER A N 1
ATOM 923 C CA . SER A 1 124 ? 4.688 6.057 -0.623 1.00 74.88 124 SER A CA 1
ATOM 924 C C . SER A 1 124 ? 3.792 4.830 -0.537 1.00 74.88 124 SER A C 1
ATOM 926 O O . SER A 1 124 ? 3.567 4.133 -1.526 1.00 74.88 124 SER A O 1
ATOM 928 N N . GLY A 1 125 ? 3.237 4.602 0.648 1.00 84.50 125 GLY A N 1
ATOM 929 C CA . GLY A 1 125 ? 2.226 3.580 0.885 1.00 84.50 125 GLY A CA 1
ATOM 930 C C . GLY A 1 125 ? 1.132 4.072 1.813 1.00 84.50 125 GLY A C 1
ATOM 931 O O . GLY A 1 125 ? 1.277 5.097 2.477 1.00 84.50 125 GLY A O 1
ATOM 932 N N . LEU A 1 126 ? 0.055 3.301 1.876 1.00 91.00 126 LEU A N 1
ATOM 933 C CA . LEU A 1 126 ? -1.045 3.486 2.813 1.00 91.00 126 LEU A CA 1
ATOM 934 C C . LEU A 1 126 ? -0.673 2.880 4.173 1.00 91.00 126 LEU A C 1
ATOM 936 O O . LEU A 1 126 ? -0.320 1.701 4.245 1.00 91.00 126 LEU A O 1
ATOM 940 N N . ASP A 1 127 ? -0.827 3.651 5.249 1.00 92.62 127 ASP A N 1
ATOM 941 C CA . ASP A 1 127 ? -0.659 3.198 6.632 1.00 92.62 127 ASP A CA 1
ATOM 942 C C . ASP A 1 127 ? -1.948 3.369 7.452 1.00 92.62 127 ASP A C 1
ATOM 944 O O . ASP A 1 127 ? -2.512 4.462 7.578 1.00 92.62 127 ASP A O 1
ATOM 948 N N . LEU A 1 128 ? -2.395 2.254 8.030 1.00 93.75 128 LEU A N 1
ATOM 949 C CA . LEU A 1 128 ? -3.516 2.161 8.958 1.00 93.75 128 LEU A CA 1
ATOM 950 C C . LEU A 1 128 ? -2.982 1.944 10.374 1.00 93.75 128 LEU A C 1
ATOM 952 O O . LEU A 1 128 ? -2.316 0.945 10.631 1.00 93.75 128 LEU A O 1
ATOM 956 N N . VAL A 1 129 ? -3.328 2.828 11.312 1.00 94.44 129 VAL A N 1
ATOM 957 C CA . VAL A 1 129 ? -2.802 2.798 12.689 1.00 94.44 129 VAL A CA 1
ATOM 958 C C . VAL A 1 129 ? -3.879 2.351 13.679 1.00 94.44 129 VAL A C 1
ATOM 960 O O . VAL A 1 129 ? -5.021 2.816 13.631 1.00 94.44 129 VAL A O 1
ATOM 963 N N . PHE A 1 130 ? -3.525 1.483 14.629 1.00 94.38 130 PHE A N 1
ATOM 964 C CA . PHE A 1 130 ? -4.473 0.932 15.608 1.00 94.38 130 PHE A CA 1
ATOM 965 C C . PHE A 1 130 ? -5.147 1.993 16.500 1.00 94.38 130 PHE A C 1
ATOM 967 O O . PHE A 1 130 ? -6.306 1.833 16.868 1.00 94.38 130 PHE A O 1
ATOM 974 N N . THR A 1 131 ? -4.478 3.101 16.827 1.00 93.62 131 THR A N 1
ATOM 975 C CA . THR A 1 131 ? -5.053 4.205 17.623 1.00 93.62 131 THR A CA 1
ATOM 976 C C . THR A 1 131 ? -5.761 5.265 16.789 1.00 93.62 131 THR A C 1
ATOM 978 O O . THR A 1 131 ? -6.508 6.070 17.346 1.00 93.62 131 THR A O 1
ATOM 981 N N . GLY A 1 132 ? -5.527 5.283 15.476 1.00 93.25 132 GLY A N 1
ATOM 982 C CA . GLY A 1 132 ? -5.967 6.344 14.580 1.00 93.25 132 GLY A CA 1
ATOM 983 C C . GLY A 1 132 ? -7.178 5.965 13.737 1.00 93.25 132 GLY A C 1
ATOM 984 O O . GLY A 1 132 ? -7.437 4.793 13.461 1.00 93.25 132 GLY A O 1
ATOM 985 N N . THR A 1 133 ? -7.894 6.993 13.292 1.00 92.38 133 THR A N 1
ATOM 986 C CA . THR A 1 133 ? -8.946 6.897 12.271 1.00 92.38 133 THR A CA 1
ATOM 987 C C . THR A 1 133 ? -8.484 7.414 10.911 1.00 92.38 133 THR A C 1
ATOM 989 O O . THR A 1 133 ? -9.165 7.197 9.913 1.00 92.38 133 THR A O 1
ATOM 992 N N . THR A 1 134 ? -7.331 8.082 10.864 1.00 92.06 134 THR A N 1
ATOM 993 C CA . THR A 1 134 ? -6.767 8.668 9.650 1.00 92.06 134 THR A CA 1
ATOM 994 C C . THR A 1 134 ? -6.083 7.608 8.791 1.00 92.06 134 THR A C 1
ATOM 996 O O . THR A 1 134 ? -5.359 6.764 9.319 1.00 92.06 134 THR A O 1
ATOM 999 N N . ALA A 1 135 ? -6.291 7.667 7.475 1.00 84.12 135 ALA A N 1
ATOM 1000 C CA . ALA A 1 135 ? -5.439 6.981 6.507 1.00 84.12 135 ALA A CA 1
ATOM 1001 C C . ALA A 1 135 ? -4.213 7.859 6.228 1.00 84.12 135 ALA A C 1
ATOM 1003 O O . ALA A 1 135 ? -4.365 8.982 5.743 1.00 84.12 135 ALA A O 1
ATOM 1004 N N . ASN A 1 136 ? -3.021 7.377 6.584 1.00 80.75 136 ASN A N 1
ATOM 1005 C CA . ASN A 1 136 ? -1.780 8.134 6.432 1.00 80.75 136 ASN A CA 1
ATOM 1006 C C . ASN A 1 136 ? -0.996 7.651 5.212 1.00 80.75 136 ASN A C 1
ATOM 1008 O O . ASN A 1 136 ? -1.059 6.476 4.851 1.00 80.75 136 ASN A O 1
ATOM 1012 N N . GLU A 1 137 ? -0.207 8.550 4.632 1.00 76.81 137 GLU A N 1
ATOM 1013 C CA . GLU A 1 137 ? 0.867 8.178 3.717 1.00 76.81 137 GLU A CA 1
ATOM 1014 C C . GLU A 1 137 ? 2.157 7.956 4.511 1.00 76.81 137 GLU A C 1
ATOM 1016 O O . GLU A 1 137 ? 2.484 8.726 5.418 1.00 76.81 137 GLU A O 1
ATOM 1021 N N . TYR A 1 138 ? 2.893 6.899 4.177 1.00 69.44 138 TYR A N 1
ATOM 1022 C CA . TYR A 1 138 ? 4.146 6.552 4.843 1.00 69.44 138 TYR A CA 1
ATOM 1023 C C . TYR A 1 138 ? 5.271 6.382 3.823 1.00 69.44 138 TYR A C 1
ATOM 1025 O O . TYR A 1 138 ? 5.104 5.671 2.833 1.00 69.44 138 TYR A O 1
ATOM 1033 N N . GLY A 1 139 ? 6.421 7.012 4.084 1.00 72.88 139 GLY A N 1
ATOM 1034 C CA . GLY A 1 139 ? 7.627 6.870 3.267 1.00 72.88 139 GLY A CA 1
ATOM 1035 C C . GLY A 1 139 ? 8.190 5.449 3.335 1.00 72.88 139 GLY A C 1
ATOM 1036 O O . GLY A 1 139 ? 8.329 4.880 4.419 1.00 72.88 139 GLY A O 1
ATOM 1037 N N . MET A 1 140 ? 8.519 4.856 2.191 1.00 75.44 140 MET A N 1
ATOM 1038 C CA . MET A 1 140 ? 8.855 3.437 2.090 1.00 75.44 140 MET A CA 1
ATOM 1039 C C . MET A 1 140 ? 10.269 3.225 1.566 1.00 75.44 140 MET A C 1
ATOM 1041 O O . MET A 1 140 ? 10.634 3.699 0.501 1.00 75.44 140 MET A O 1
ATOM 1045 N N . TYR A 1 141 ? 11.054 2.400 2.252 1.00 84.38 141 TYR A N 1
ATOM 1046 C CA . TYR A 1 141 ? 12.222 1.804 1.613 1.00 84.38 141 TYR A CA 1
ATOM 1047 C C . TYR A 1 141 ? 11.744 0.650 0.738 1.00 84.38 141 TYR A C 1
ATOM 1049 O O . TYR A 1 141 ? 11.181 -0.309 1.264 1.00 84.38 141 TYR A O 1
ATOM 1057 N N . ARG A 1 142 ? 11.985 0.715 -0.573 1.00 88.06 142 ARG A N 1
ATOM 1058 C CA . ARG A 1 142 ? 11.535 -0.303 -1.542 1.00 88.06 142 ARG A CA 1
ATOM 1059 C C . ARG A 1 142 ? 12.006 -1.725 -1.224 1.00 88.06 142 ARG A C 1
ATOM 1061 O O . ARG A 1 142 ? 11.294 -2.680 -1.503 1.00 88.06 142 ARG A O 1
ATOM 1068 N N . VAL A 1 143 ? 13.151 -1.845 -0.551 1.00 92.88 143 VAL A N 1
ATOM 1069 C CA . VAL A 1 143 ? 13.726 -3.103 -0.034 1.00 92.88 143 VAL A CA 1
ATOM 1070 C C . VAL A 1 143 ? 13.052 -3.635 1.243 1.00 92.88 143 VAL A C 1
ATOM 1072 O O . VAL A 1 143 ? 13.458 -4.656 1.793 1.00 92.88 143 VAL A O 1
ATOM 1075 N N . SER A 1 144 ? 12.057 -2.933 1.783 1.00 92.62 144 SER A N 1
ATOM 1076 C CA . SER A 1 144 ? 11.281 -3.396 2.934 1.00 92.62 144 SER A CA 1
ATOM 1077 C C . SER A 1 144 ? 9.997 -4.084 2.479 1.00 92.62 144 SER A C 1
ATOM 1079 O O . SER A 1 144 ? 9.245 -3.547 1.673 1.00 92.62 144 SER A O 1
ATOM 1081 N N . GLY A 1 145 ? 9.703 -5.242 3.068 1.00 94.75 145 GLY A N 1
ATOM 1082 C CA . GLY A 1 145 ? 8.515 -6.031 2.760 1.00 94.75 145 GLY A CA 1
ATOM 1083 C C . GLY A 1 145 ? 7.233 -5.415 3.322 1.00 94.75 145 GLY A C 1
ATOM 1084 O O . GLY A 1 145 ? 7.161 -5.091 4.516 1.00 94.75 145 GLY A O 1
ATOM 1085 N N . ARG A 1 146 ? 6.211 -5.276 2.473 1.00 94.12 146 ARG A N 1
ATOM 1086 C CA . ARG A 1 146 ? 4.921 -4.633 2.771 1.00 94.12 146 ARG A CA 1
ATOM 1087 C C . ARG A 1 146 ? 3.760 -5.363 2.094 1.00 94.12 146 ARG A C 1
ATOM 1089 O O . ARG A 1 146 ? 3.960 -6.085 1.122 1.00 94.12 146 ARG A O 1
ATOM 1096 N N . SER A 1 147 ? 2.549 -5.226 2.628 1.00 95.88 147 SER A N 1
ATOM 1097 C CA . SER A 1 147 ? 1.374 -5.853 2.012 1.00 95.88 147 SER A CA 1
ATOM 1098 C C . SER A 1 147 ? 1.020 -5.145 0.700 1.00 95.88 147 SER A C 1
ATOM 1100 O O . SER A 1 147 ? 1.326 -3.970 0.534 1.00 95.88 147 SER A O 1
ATOM 1102 N N . ILE A 1 148 ? 0.344 -5.835 -0.217 1.00 95.31 148 ILE A N 1
ATOM 1103 C CA . ILE A 1 148 ? -0.281 -5.225 -1.403 1.00 95.31 148 ILE A CA 1
ATOM 1104 C C . ILE A 1 148 ? -1.791 -5.410 -1.337 1.00 95.31 148 ILE A C 1
ATOM 1106 O O . ILE A 1 148 ? -2.285 -6.313 -0.653 1.00 95.31 148 ILE A O 1
ATOM 1110 N N . ARG A 1 149 ? -2.524 -4.591 -2.089 1.00 94.94 149 ARG A N 1
ATOM 1111 C CA . ARG A 1 149 ? -3.925 -4.850 -2.422 1.00 94.94 149 ARG A CA 1
ATOM 1112 C C . ARG A 1 149 ? -4.110 -4.758 -3.921 1.00 94.94 149 ARG A C 1
ATOM 1114 O O . ARG A 1 149 ? -3.626 -3.818 -4.538 1.00 94.94 149 ARG A O 1
ATOM 1121 N N . CYS A 1 150 ? -4.825 -5.737 -4.455 1.00 95.81 150 CYS A N 1
ATOM 1122 C CA . CYS A 1 150 ? -5.251 -5.732 -5.840 1.00 95.81 150 CYS A CA 1
ATOM 1123 C C . CYS A 1 150 ? -6.608 -5.037 -5.958 1.00 95.81 150 CYS A C 1
ATOM 1125 O O . CYS A 1 150 ? -7.495 -5.263 -5.127 1.00 95.81 150 CYS A O 1
ATOM 1127 N N . VAL A 1 151 ? -6.755 -4.223 -6.993 1.00 95.94 151 VAL A N 1
ATOM 1128 C CA . VAL A 1 151 ? -7.971 -3.525 -7.410 1.00 95.94 151 VAL A CA 1
ATOM 1129 C C . VAL A 1 151 ? -8.360 -4.079 -8.773 1.00 95.94 151 VAL A C 1
ATOM 1131 O O . VAL A 1 151 ? -7.493 -4.433 -9.565 1.00 95.94 151 VAL A O 1
ATOM 1134 N N . LYS A 1 152 ? -9.657 -4.267 -9.001 1.00 95.56 152 LYS A N 1
ATOM 1135 C CA . LYS A 1 152 ? -10.154 -4.802 -10.266 1.00 95.56 152 LYS A CA 1
ATOM 1136 C C . LYS A 1 152 ? -10.240 -3.672 -11.287 1.00 95.56 152 LYS A C 1
ATOM 1138 O O . LYS A 1 152 ? -10.727 -2.604 -10.920 1.00 95.56 152 LYS A O 1
ATOM 1143 N N . ASP A 1 153 ? -9.816 -3.955 -12.513 1.00 92.44 153 ASP A N 1
ATOM 1144 C CA . ASP A 1 153 ? -9.922 -3.045 -13.662 1.00 92.44 153 ASP A CA 1
ATOM 1145 C C . ASP A 1 153 ? -11.387 -2.850 -14.112 1.00 92.44 153 ASP A C 1
ATOM 1147 O O . ASP A 1 153 ? -12.203 -3.804 -13.967 1.00 92.44 153 ASP A O 1
#

Radius of gyration: 15.36 Å; chains: 1; bounding box: 38×24×41 Å

InterPro domains:
  IPR011871 Fibrobacter succinogenes major paralogous domain [PF09603] (30-152)
  IPR011871 Fibrobacter succinogenes major paralogous domain [TIGR02145] (2-153)

Foldseek 3Di:
DFAFLCQQLVHDPLCLVFQCVVQWTPSPVNDIDGLDPQRCRVHPPQKGWAAPVNVVVQQVVQPHQQQSLQLQEAPDQPFADPPQPNNDVVSVNHFGQQAKADLVRDGPRGNAWRWEDGSDSAQWTWIRGSVGRGTDIDRHSSSMTHHIDIDGD

pLDDT: mean 93.43, std 5.6, range [69.44, 98.31]

Secondary structure (DSSP, 8-state):
--B-HHHHTT--GGGGGS--TTSEE-TTTTS-EE--TT--TTSPTTEEE--HHHHHHHHHHTT-HHHHHHHHBPSSSSSSPTT-TT---TTS--B---BEE-TTS-EE-TTTEEEEE-S-SSSEEEEEETT--SEEEEE--TTSBBB--EEE-